Protein AF-A0A1H9Z7S7-F1 (afdb_monomer_lite)

pLDDT: mean 94.3, std 3.55, range [77.12, 97.94]

Foldseek 3Di:
DDLVVLQVVCCVVPVDHDPDQPDFCDVVVVDPPVCQVVSQVCCCVVVVHHQDPVQSDSVQVRGSVSVVVRRVVD

InterPro domains:
  IPR036736 ACP-like superfamily [G3DSA:1.10.1200.10] (2-74)

Sequence (74 aa):
MEREDIRKFIEEQTLIKIESDKELLFTSGKIGQEFFTYLIIMLEDYFGIAFPDPVLEIENFDSVEKMVKMAKSI

Structure (mmCIF, N/CA/C/O backbone):
data_AF-A0A1H9Z7S7-F1
#
_entry.id   AF-A0A1H9Z7S7-F1
#
loop_
_atom_site.group_PDB
_atom_site.id
_atom_site.type_symbol
_atom_site.label_atom_id
_atom_site.label_alt_id
_atom_site.label_comp_id
_atom_site.label_asym_id
_atom_site.label_entity_id
_atom_site.label_seq_id
_atom_site.pdbx_PDB_ins_code
_atom_site.Cartn_x
_atom_site.Cartn_y
_atom_site.Cartn_z
_atom_site.occupancy
_atom_site.B_iso_or_equiv
_atom_site.auth_seq_id
_atom_site.auth_comp_id
_atom_site.auth_asym_id
_atom_site.auth_atom_id
_atom_site.pdbx_PDB_model_num
ATOM 1 N N . MET A 1 1 ? -1.480 6.727 -12.444 1.00 77.12 1 MET A N 1
ATOM 2 C CA . MET A 1 1 ? -2.248 5.945 -11.460 1.00 77.12 1 MET A CA 1
ATOM 3 C C . MET A 1 1 ? -2.960 6.895 -10.519 1.00 77.12 1 MET A C 1
ATOM 5 O O . MET A 1 1 ? -2.303 7.748 -9.913 1.00 77.12 1 MET A O 1
ATOM 9 N N . GLU A 1 2 ? -4.283 6.786 -10.450 1.00 86.31 2 GLU A N 1
ATOM 10 C CA . GLU A 1 2 ? -5.113 7.635 -9.598 1.00 86.31 2 GLU A CA 1
ATOM 11 C C . GLU A 1 2 ? -5.375 6.981 -8.237 1.00 86.31 2 GLU A C 1
ATOM 13 O O . GLU A 1 2 ? -5.239 5.771 -8.061 1.00 86.31 2 GLU A O 1
ATOM 18 N N . ARG A 1 3 ? -5.732 7.801 -7.241 1.00 86.50 3 ARG A N 1
ATOM 19 C CA . ARG A 1 3 ? -6.015 7.329 -5.869 1.00 86.50 3 ARG A CA 1
ATOM 20 C C . ARG A 1 3 ? -7.159 6.324 -5.826 1.00 86.50 3 ARG A C 1
ATOM 22 O O . ARG A 1 3 ? -7.099 5.363 -5.068 1.00 86.50 3 ARG A O 1
ATOM 29 N N . GLU A 1 4 ? -8.179 6.555 -6.646 1.00 91.19 4 GLU A N 1
ATOM 30 C CA . GLU A 1 4 ? -9.354 5.692 -6.726 1.00 91.19 4 GLU A CA 1
ATOM 31 C C . GLU A 1 4 ? -9.000 4.288 -7.239 1.00 91.19 4 GLU A C 1
ATOM 33 O O . GLU A 1 4 ? -9.532 3.314 -6.713 1.00 91.19 4 GLU A O 1
ATOM 38 N N . ASP A 1 5 ? -8.058 4.178 -8.184 1.00 92.56 5 ASP A N 1
ATOM 39 C CA . ASP A 1 5 ? -7.625 2.893 -8.744 1.00 92.56 5 ASP A CA 1
ATOM 40 C C . ASP A 1 5 ? -6.929 2.035 -7.682 1.00 92.56 5 ASP A C 1
ATOM 42 O O . ASP A 1 5 ? -7.299 0.881 -7.475 1.00 92.56 5 ASP A O 1
ATOM 46 N N . ILE A 1 6 ? -5.959 2.613 -6.958 1.00 93.44 6 ILE A N 1
ATOM 47 C CA . ILE A 1 6 ? -5.238 1.901 -5.890 1.00 93.44 6 ILE A CA 1
ATOM 48 C C . ILE A 1 6 ? -6.187 1.515 -4.763 1.00 93.44 6 ILE A C 1
ATOM 50 O O . ILE A 1 6 ? -6.109 0.400 -4.252 1.00 93.44 6 ILE A O 1
ATOM 54 N N . ARG A 1 7 ? -7.080 2.425 -4.358 1.00 96.06 7 ARG A N 1
ATOM 55 C CA . ARG A 1 7 ? -8.030 2.138 -3.285 1.00 96.06 7 ARG A CA 1
ATOM 56 C C . ARG A 1 7 ? -8.898 0.936 -3.643 1.00 96.06 7 ARG A C 1
ATOM 58 O O . ARG A 1 7 ? -8.901 -0.027 -2.885 1.00 96.06 7 ARG A O 1
ATOM 65 N N . LYS A 1 8 ? -9.585 0.987 -4.791 1.00 95.31 8 LYS A N 1
ATOM 66 C CA . LYS A 1 8 ? -10.464 -0.101 -5.245 1.00 95.31 8 LYS A CA 1
ATOM 67 C C . LYS A 1 8 ? -9.710 -1.415 -5.335 1.00 95.31 8 LYS A C 1
ATOM 69 O O . LYS A 1 8 ? -10.180 -2.420 -4.822 1.00 95.31 8 LYS A O 1
ATOM 74 N N . PHE A 1 9 ? -8.510 -1.377 -5.903 1.00 95.00 9 PHE A N 1
ATOM 75 C CA . PHE A 1 9 ? -7.655 -2.546 -5.996 1.00 95.00 9 PHE A CA 1
ATOM 76 C C . PHE A 1 9 ? -7.375 -3.178 -4.624 1.00 95.00 9 PHE A C 1
ATOM 78 O O . PHE A 1 9 ? -7.585 -4.375 -4.445 1.00 95.00 9 PHE A O 1
ATOM 85 N N . ILE A 1 10 ? -6.952 -2.395 -3.626 1.00 94.62 10 ILE A N 1
ATOM 86 C CA . ILE A 1 10 ? -6.678 -2.938 -2.286 1.00 94.62 10 ILE A CA 1
ATOM 87 C C . ILE A 1 10 ? -7.957 -3.484 -1.652 1.00 94.62 10 ILE A C 1
ATOM 89 O O . ILE A 1 10 ? -7.924 -4.573 -1.079 1.00 94.62 10 ILE A O 1
ATOM 93 N N . GLU A 1 11 ? -9.072 -2.756 -1.746 1.00 95.81 11 GLU A N 1
ATOM 94 C CA . GLU A 1 11 ? -10.363 -3.203 -1.211 1.00 95.81 11 GLU A CA 1
ATOM 95 C C . GLU A 1 11 ? -10.799 -4.538 -1.839 1.00 95.81 11 GLU A C 1
ATOM 97 O O . GLU A 1 11 ? -11.242 -5.439 -1.127 1.00 95.81 11 GLU A O 1
ATOM 102 N N . GLU A 1 12 ? -10.600 -4.714 -3.146 1.00 94.69 12 GLU A N 1
ATOM 103 C CA . GLU A 1 12 ? -10.905 -5.953 -3.868 1.00 94.69 12 GLU A CA 1
ATOM 104 C C . GLU A 1 12 ? -9.983 -7.114 -3.469 1.00 94.69 12 GLU A C 1
ATOM 106 O O . GLU A 1 12 ? -10.463 -8.231 -3.271 1.00 94.69 12 GLU A O 1
ATOM 111 N N . GLN A 1 13 ? -8.677 -6.871 -3.309 1.00 92.94 13 GLN A N 1
ATOM 112 C CA . GLN A 1 13 ? -7.708 -7.926 -2.977 1.00 92.94 13 GLN A CA 1
ATOM 113 C C . GLN A 1 13 ? -7.742 -8.354 -1.506 1.00 92.94 13 GLN A C 1
ATOM 115 O O . GLN A 1 13 ? -7.378 -9.483 -1.179 1.00 92.94 13 GLN A O 1
ATOM 120 N N . THR A 1 14 ? -8.151 -7.462 -0.605 1.00 91.94 14 THR A N 1
ATOM 121 C CA . THR A 1 14 ? -8.104 -7.707 0.849 1.00 91.94 14 THR A CA 1
ATOM 122 C C . THR A 1 14 ? -9.479 -7.857 1.488 1.00 91.94 14 THR A C 1
ATOM 124 O O . THR A 1 14 ? -9.568 -8.261 2.646 1.00 91.94 14 THR A O 1
ATOM 127 N N . LEU A 1 15 ? -10.554 -7.552 0.750 1.00 92.31 15 LEU A N 1
ATOM 128 C CA . LEU A 1 15 ? -11.937 -7.525 1.239 1.00 92.31 15 LEU A CA 1
ATOM 129 C C . LEU A 1 15 ? -12.148 -6.571 2.429 1.00 92.31 15 LEU A C 1
ATOM 131 O O . LEU A 1 15 ? -13.121 -6.704 3.176 1.00 92.31 15 LEU A O 1
ATOM 135 N N . ILE A 1 16 ? -11.251 -5.599 2.612 1.00 93.44 16 ILE A N 1
ATOM 136 C CA . ILE A 1 16 ? -11.405 -4.520 3.590 1.00 93.44 16 ILE A CA 1
ATOM 137 C C . ILE A 1 16 ? -12.038 -3.308 2.914 1.00 93.44 16 ILE A C 1
ATOM 139 O O . ILE A 1 16 ? -11.890 -3.100 1.717 1.00 93.44 16 ILE A O 1
ATOM 143 N N . LYS A 1 17 ? -12.675 -2.450 3.707 1.00 95.19 17 LYS A N 1
ATOM 144 C CA . LYS A 1 17 ? -13.126 -1.132 3.254 1.00 95.19 17 LYS A CA 1
ATOM 145 C C . LYS A 1 17 ? -12.146 -0.054 3.702 1.00 95.19 17 LYS A C 1
ATOM 147 O O . LYS A 1 17 ? -11.838 -0.002 4.891 1.00 95.19 17 LYS A O 1
ATOM 152 N N . ILE A 1 18 ? -11.695 0.815 2.804 1.00 96.00 18 ILE A N 1
ATOM 153 C CA . ILE A 1 18 ? -10.799 1.948 3.067 1.00 96.00 18 ILE A CA 1
ATOM 154 C C . ILE A 1 18 ? -11.641 3.229 3.151 1.00 96.00 18 ILE A C 1
ATOM 156 O O . ILE A 1 18 ? -12.175 3.743 2.166 1.00 96.00 18 ILE A O 1
ATOM 160 N N . GLU A 1 19 ? -11.753 3.768 4.359 1.00 94.75 19 GLU A N 1
ATOM 161 C CA . GLU A 1 19 ? -12.510 4.979 4.666 1.00 94.75 19 GLU A CA 1
ATOM 162 C C . GLU A 1 19 ? -11.754 6.250 4.238 1.00 94.75 19 GLU A C 1
ATOM 164 O O . GLU A 1 19 ? -12.376 7.260 3.901 1.00 94.75 19 GLU A O 1
ATOM 169 N N . SER A 1 20 ? -10.415 6.231 4.222 1.00 96.44 20 SER A N 1
ATOM 170 C CA . SER A 1 20 ? -9.591 7.410 3.913 1.00 96.44 20 SER A CA 1
ATOM 171 C C . SER A 1 20 ? -8.258 7.047 3.263 1.00 96.44 20 SER A C 1
ATOM 173 O O . SER A 1 20 ? -7.560 6.164 3.739 1.00 96.44 20 SER A O 1
ATOM 175 N N . ASP A 1 21 ? -7.813 7.815 2.260 1.00 96.25 21 ASP A N 1
ATOM 176 C CA . ASP A 1 21 ? -6.503 7.590 1.612 1.00 96.25 21 ASP A CA 1
ATOM 177 C C . ASP A 1 21 ? -5.302 7.772 2.562 1.00 96.25 21 ASP A C 1
ATOM 179 O O . ASP A 1 21 ? -4.173 7.391 2.240 1.00 96.25 21 ASP A O 1
ATOM 183 N N . LYS A 1 22 ? -5.538 8.397 3.720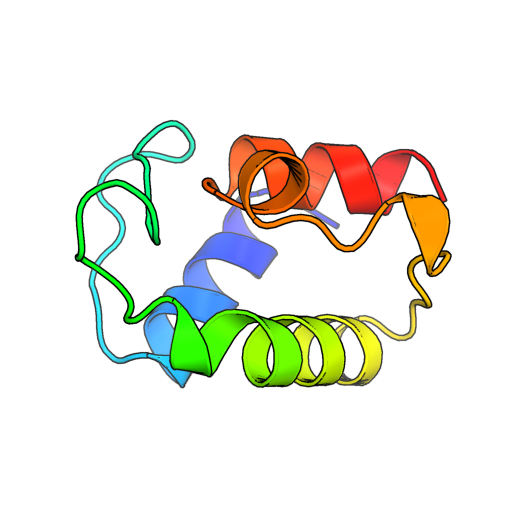 1.00 97.06 22 LYS A N 1
ATOM 184 C CA . LYS A 1 22 ? -4.536 8.677 4.755 1.00 97.06 22 LYS A CA 1
ATOM 185 C C . LYS A 1 22 ? -4.549 7.680 5.902 1.00 97.06 22 LYS A C 1
ATOM 187 O O . LYS A 1 22 ? -3.706 7.792 6.788 1.00 97.06 22 LYS A O 1
ATOM 192 N N . GLU A 1 23 ? -5.529 6.782 5.950 1.00 96.81 23 GLU A N 1
ATOM 193 C CA . GLU A 1 23 ? -5.557 5.797 7.020 1.00 96.81 23 GLU A CA 1
ATOM 194 C C . GLU A 1 23 ? -4.364 4.849 6.893 1.00 96.81 23 GLU A C 1
ATOM 196 O O . GLU A 1 23 ? -3.947 4.510 5.786 1.00 96.81 23 GLU A O 1
ATOM 201 N N . LEU A 1 24 ? -3.812 4.453 8.036 1.00 97.31 24 LEU A N 1
ATOM 202 C CA . LEU A 1 24 ? -2.749 3.460 8.078 1.00 97.31 24 LEU A CA 1
ATOM 203 C C . LEU A 1 24 ? -3.384 2.085 7.889 1.00 97.31 24 LEU A C 1
ATOM 205 O O . LEU A 1 24 ? -4.379 1.786 8.551 1.00 97.31 24 LEU A O 1
ATOM 209 N N . LEU A 1 25 ? -2.837 1.259 7.008 1.00 97.00 25 LEU A N 1
ATOM 210 C CA . LEU A 1 25 ? -3.394 -0.044 6.655 1.00 97.00 25 LEU A CA 1
ATOM 211 C C . LEU A 1 25 ? -2.675 -1.168 7.400 1.00 97.00 25 LEU A C 1
ATOM 213 O O . LEU A 1 25 ? -3.326 -2.016 8.002 1.00 97.00 25 LEU A O 1
ATOM 217 N N . PHE A 1 26 ? -1.347 -1.145 7.429 1.00 97.12 26 PHE A N 1
ATOM 218 C CA . PHE A 1 26 ? -0.522 -2.152 8.091 1.00 97.12 26 PHE A CA 1
ATOM 219 C C . PHE A 1 26 ? -0.242 -1.785 9.545 1.00 97.12 26 PHE A C 1
ATOM 221 O O . PHE A 1 26 ? -0.436 -2.605 10.441 1.00 97.12 26 PHE A O 1
ATOM 228 N N . THR A 1 27 ? 0.159 -0.538 9.818 1.00 95.56 27 THR A N 1
ATOM 229 C CA . THR A 1 27 ? 0.489 -0.108 11.193 1.00 95.56 27 THR A CA 1
ATOM 230 C C . THR A 1 27 ? -0.735 -0.133 12.110 1.00 95.56 27 THR A C 1
ATOM 232 O O . THR A 1 27 ? -0.610 -0.358 13.312 1.00 95.56 27 THR A O 1
ATOM 235 N N . SER A 1 28 ? -1.935 0.066 11.557 1.00 95.00 28 SER A N 1
ATOM 236 C CA . SER A 1 28 ? -3.191 -0.045 12.310 1.00 95.00 28 SER A CA 1
ATOM 237 C C . SER A 1 28 ? -3.646 -1.491 12.544 1.00 95.00 28 SER A C 1
ATOM 239 O O . SER A 1 28 ? -4.583 -1.708 13.311 1.00 95.00 28 SER A O 1
ATOM 241 N N . GLY A 1 29 ? -3.023 -2.471 11.878 1.00 94.75 29 GLY A N 1
ATOM 242 C CA . GLY A 1 29 ? -3.433 -3.877 11.890 1.00 94.75 29 GLY A CA 1
ATOM 243 C C . GLY A 1 29 ? -4.650 -4.194 11.015 1.00 94.75 29 GLY A C 1
ATOM 244 O O . GLY A 1 29 ? -5.190 -5.293 11.111 1.00 94.75 29 GLY A O 1
ATOM 245 N N . LYS A 1 30 ? -5.104 -3.256 10.172 1.00 95.00 30 LYS A N 1
ATOM 246 C CA . LYS A 1 30 ? -6.223 -3.474 9.240 1.00 95.00 30 LYS A CA 1
ATOM 247 C C . LYS A 1 30 ? -5.871 -4.476 8.135 1.00 95.00 30 LYS A C 1
ATOM 249 O O . LYS A 1 30 ? -6.738 -5.218 7.682 1.00 95.00 30 LYS A O 1
ATOM 254 N N . ILE A 1 31 ? -4.600 -4.508 7.746 1.00 95.50 31 ILE A N 1
ATOM 255 C CA . ILE A 1 31 ? -3.955 -5.532 6.926 1.00 95.50 31 ILE A CA 1
ATOM 256 C C . ILE A 1 31 ? -2.775 -6.085 7.737 1.00 95.50 31 ILE A C 1
ATOM 258 O O . ILE A 1 31 ? -2.028 -5.319 8.346 1.00 95.50 31 ILE A O 1
ATOM 262 N N . GLY A 1 32 ? -2.595 -7.407 7.747 1.00 95.69 32 GLY A N 1
ATOM 263 C CA . GLY A 1 32 ? -1.432 -8.040 8.377 1.00 95.69 32 GLY A CA 1
ATOM 264 C C . GLY A 1 32 ? -0.126 -7.621 7.696 1.00 95.69 32 GLY A C 1
ATOM 265 O O . GLY A 1 32 ? -0.057 -7.544 6.468 1.00 95.69 32 GLY A O 1
ATOM 266 N N . GLN A 1 33 ? 0.923 -7.346 8.473 1.00 95.62 33 GLN A N 1
ATOM 267 C CA . GLN A 1 33 ? 2.224 -6.927 7.928 1.00 95.62 33 GLN A CA 1
ATOM 268 C C . GLN A 1 33 ? 2.852 -8.008 7.038 1.00 95.62 33 GLN A C 1
ATOM 270 O O . GLN A 1 33 ? 3.538 -7.697 6.069 1.00 95.62 33 GLN A O 1
ATOM 275 N N . GLU A 1 34 ? 2.554 -9.277 7.307 1.00 94.69 34 GLU A N 1
ATOM 276 C CA . GLU A 1 34 ? 2.945 -10.431 6.498 1.00 94.69 34 GLU A CA 1
ATOM 277 C C . GLU A 1 34 ? 2.410 -10.383 5.058 1.00 94.69 34 GLU A C 1
ATOM 279 O O . GLU A 1 34 ? 2.973 -11.017 4.168 1.00 94.69 34 GLU A O 1
ATOM 284 N N . PHE A 1 35 ? 1.353 -9.606 4.803 1.00 95.25 35 PHE A N 1
ATOM 285 C CA . PHE A 1 35 ? 0.778 -9.421 3.471 1.00 95.25 35 PHE A CA 1
ATOM 286 C C . PHE A 1 35 ? 1.542 -8.394 2.626 1.00 95.25 35 PHE A C 1
ATOM 288 O O . PHE A 1 35 ? 1.318 -8.305 1.421 1.00 95.25 35 PHE A O 1
ATOM 295 N N . PHE A 1 36 ? 2.441 -7.614 3.232 1.00 96.44 36 PHE A N 1
ATOM 296 C CA . PHE A 1 36 ? 3.098 -6.481 2.581 1.00 96.44 36 PHE A CA 1
ATOM 297 C C . PHE A 1 36 ? 3.783 -6.868 1.266 1.00 96.44 36 PHE A C 1
ATOM 299 O O . PHE A 1 36 ? 3.468 -6.304 0.222 1.00 96.44 36 PHE A O 1
ATOM 306 N N . THR A 1 37 ? 4.655 -7.879 1.285 1.00 95.50 37 THR A N 1
ATOM 307 C CA . THR A 1 37 ? 5.369 -8.332 0.081 1.00 95.50 37 THR A CA 1
ATOM 308 C C . THR A 1 37 ? 4.413 -8.802 -1.012 1.00 95.50 37 THR A C 1
ATOM 310 O O . THR A 1 37 ? 4.625 -8.508 -2.184 1.00 95.50 37 THR A O 1
ATOM 313 N N . TYR A 1 38 ? 3.338 -9.498 -0.638 1.00 95.94 38 TYR A N 1
ATOM 314 C CA . TYR A 1 38 ? 2.341 -9.953 -1.600 1.00 95.94 38 TYR A CA 1
ATOM 315 C C . TYR A 1 38 ? 1.597 -8.768 -2.228 1.00 95.94 38 TYR A C 1
ATOM 317 O O . TYR A 1 38 ? 1.433 -8.733 -3.443 1.00 95.94 38 TYR A O 1
ATOM 325 N N . LEU A 1 39 ? 1.233 -7.750 -1.439 1.00 95.44 39 LEU A N 1
ATOM 326 C CA . LEU A 1 39 ? 0.631 -6.525 -1.964 1.00 95.44 39 LEU A CA 1
ATOM 327 C C . LEU A 1 39 ? 1.538 -5.816 -2.973 1.00 95.44 39 LEU A C 1
ATOM 329 O O . LEU A 1 39 ? 1.042 -5.392 -4.013 1.00 95.44 39 LEU A O 1
ATOM 333 N N . ILE A 1 40 ? 2.838 -5.695 -2.685 1.00 96.69 40 ILE A N 1
ATOM 334 C CA . ILE A 1 40 ? 3.798 -5.078 -3.612 1.00 96.69 40 ILE A CA 1
ATOM 335 C C . ILE A 1 40 ? 3.794 -5.813 -4.951 1.00 96.69 40 ILE A C 1
ATOM 337 O O . ILE A 1 40 ? 3.575 -5.176 -5.977 1.00 96.69 40 ILE A O 1
ATOM 341 N N . ILE A 1 41 ? 3.924 -7.142 -4.932 1.00 96.12 41 ILE A N 1
ATOM 342 C CA . ILE A 1 41 ? 3.910 -7.965 -6.150 1.00 96.12 41 ILE A CA 1
ATOM 343 C C . ILE A 1 41 ? 2.616 -7.746 -6.941 1.00 96.12 41 ILE A C 1
ATOM 345 O O . ILE A 1 41 ? 2.656 -7.570 -8.156 1.00 96.12 41 ILE A O 1
ATOM 349 N N . MET A 1 42 ? 1.461 -7.729 -6.269 1.00 95.62 42 MET A N 1
ATOM 350 C CA . MET A 1 42 ? 0.193 -7.523 -6.967 1.00 95.62 42 MET A CA 1
ATOM 351 C C . MET A 1 42 ? 0.066 -6.106 -7.548 1.00 95.62 42 MET A C 1
ATOM 353 O O . MET A 1 42 ? -0.508 -5.946 -8.620 1.00 95.62 42 MET A O 1
ATOM 357 N N . LEU A 1 43 ? 0.574 -5.073 -6.864 1.00 95.19 43 LEU A N 1
ATOM 358 C CA . LEU A 1 43 ? 0.585 -3.701 -7.386 1.00 95.19 43 LEU A CA 1
ATOM 359 C C . LEU A 1 43 ? 1.475 -3.590 -8.630 1.00 95.19 43 LEU A C 1
ATOM 361 O O . LEU A 1 43 ? 1.083 -2.962 -9.612 1.00 95.19 43 LEU A O 1
ATOM 365 N N . GLU A 1 44 ? 2.659 -4.195 -8.593 1.00 95.69 44 GLU A N 1
ATOM 366 C CA . GLU A 1 44 ? 3.592 -4.229 -9.721 1.00 95.69 44 GLU A CA 1
ATOM 367 C C . GLU A 1 44 ? 2.983 -4.922 -10.940 1.00 95.69 44 GLU A C 1
ATOM 369 O O . GLU A 1 44 ? 2.984 -4.349 -12.032 1.00 95.69 44 GLU A O 1
ATOM 374 N N . ASP A 1 45 ? 2.391 -6.103 -10.740 1.00 96.12 45 ASP A N 1
ATOM 375 C CA . ASP A 1 45 ? 1.744 -6.882 -11.799 1.00 96.12 45 ASP A CA 1
ATOM 376 C C . ASP A 1 45 ? 0.526 -6.151 -12.384 1.00 96.12 45 ASP A C 1
ATOM 378 O O . ASP A 1 45 ? 0.417 -5.980 -13.599 1.00 96.12 45 ASP A O 1
ATOM 382 N N . TYR A 1 46 ? -0.361 -5.635 -11.527 1.00 94.50 46 TYR A N 1
ATOM 383 C CA . TYR A 1 46 ? -1.602 -4.996 -11.967 1.00 94.50 46 TYR A CA 1
ATOM 384 C C . TYR A 1 46 ? -1.362 -3.676 -12.712 1.00 94.50 46 TYR A C 1
ATOM 386 O O . TYR A 1 46 ? -2.050 -3.377 -13.689 1.00 94.50 46 TYR A O 1
ATOM 394 N N . PHE A 1 47 ? -0.392 -2.874 -12.264 1.00 92.62 47 PHE A N 1
ATOM 395 C CA . PHE A 1 47 ? -0.118 -1.557 -12.848 1.00 92.62 47 PHE A CA 1
ATOM 396 C C . PHE A 1 47 ? 1.051 -1.546 -13.841 1.00 92.62 47 PHE A C 1
ATOM 398 O O . PHE A 1 47 ? 1.292 -0.512 -14.467 1.00 92.62 47 PHE A O 1
ATOM 405 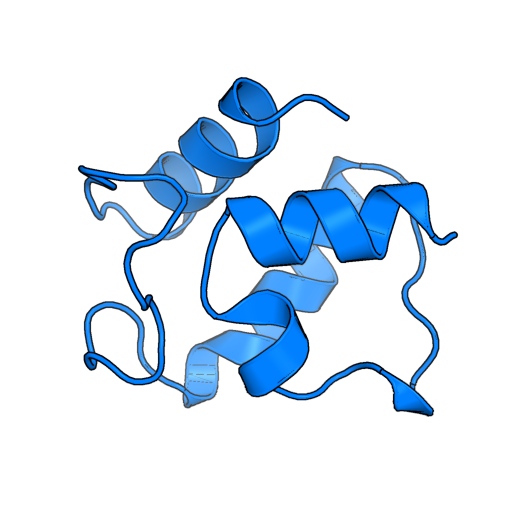N N . GLY A 1 48 ? 1.758 -2.666 -14.017 1.00 94.25 48 GLY A N 1
ATOM 406 C CA . GLY A 1 48 ? 2.905 -2.774 -14.921 1.00 94.25 48 GLY A CA 1
ATOM 407 C C . GLY A 1 48 ? 4.089 -1.902 -14.496 1.00 94.25 48 GLY A C 1
ATOM 408 O O . GLY A 1 48 ? 4.754 -1.310 -15.349 1.00 94.25 48 GLY A O 1
ATOM 409 N N . ILE A 1 49 ? 4.323 -1.783 -13.188 1.00 93.69 49 ILE A N 1
ATOM 410 C CA . ILE A 1 49 ? 5.408 -0.986 -12.593 1.00 93.69 49 ILE A CA 1
ATOM 411 C C . ILE A 1 49 ? 6.367 -1.879 -11.805 1.00 93.69 49 ILE A C 1
ATOM 413 O O . ILE A 1 49 ? 6.043 -3.019 -11.504 1.00 93.69 49 ILE A O 1
ATOM 417 N N . ALA A 1 50 ? 7.539 -1.348 -11.459 1.00 95.31 50 ALA A N 1
ATOM 418 C CA . ALA A 1 50 ? 8.489 -2.010 -10.572 1.00 95.31 50 ALA A CA 1
ATOM 419 C C . ALA A 1 50 ? 9.011 -1.006 -9.542 1.00 95.31 50 ALA A C 1
ATOM 421 O O . ALA A 1 50 ? 9.571 0.034 -9.906 1.00 95.31 50 ALA A O 1
ATOM 422 N N . PHE A 1 51 ? 8.817 -1.301 -8.262 1.00 95.38 51 PHE A N 1
ATOM 423 C CA . PHE A 1 51 ? 9.331 -0.505 -7.159 1.00 95.38 51 PHE A CA 1
ATOM 424 C C . PHE A 1 51 ? 10.785 -0.913 -6.867 1.00 95.38 51 PHE A C 1
ATOM 426 O O . PHE A 1 51 ? 11.083 -2.097 -6.747 1.00 95.38 51 PHE A O 1
ATOM 433 N N . PRO A 1 52 ? 11.720 0.041 -6.719 1.00 93.31 52 PRO A N 1
ATOM 434 C CA . PRO A 1 52 ? 13.089 -0.288 -6.327 1.00 93.31 52 PRO A CA 1
ATOM 435 C C . PRO A 1 52 ? 13.163 -0.928 -4.929 1.00 93.31 52 PRO A C 1
ATOM 437 O O . PRO A 1 52 ? 12.597 -0.383 -3.983 1.00 93.31 52 PRO A O 1
ATOM 440 N N . ASP A 1 53 ? 13.955 -1.990 -4.750 1.00 91.00 53 ASP A N 1
ATOM 441 C CA . ASP A 1 53 ? 14.140 -2.660 -3.446 1.00 91.00 53 ASP A CA 1
ATOM 442 C C . ASP A 1 53 ? 14.378 -1.714 -2.250 1.00 91.00 53 ASP A C 1
ATOM 444 O O . ASP A 1 53 ? 13.768 -1.931 -1.201 1.00 91.00 53 ASP A O 1
ATOM 448 N N . PRO A 1 54 ? 15.190 -0.634 -2.357 1.00 92.44 54 PRO A N 1
ATOM 449 C CA . PRO A 1 54 ? 15.458 0.250 -1.221 1.00 92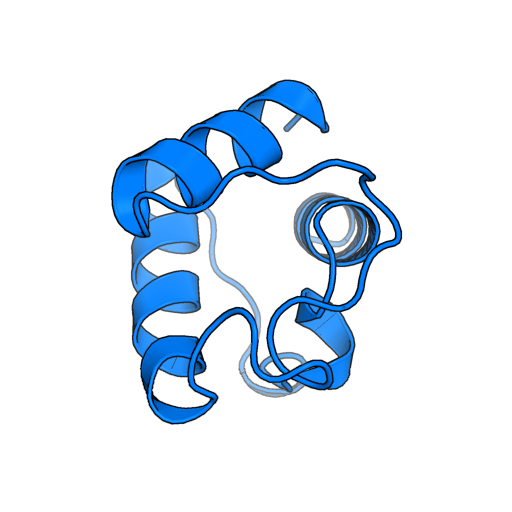.44 54 PRO A CA 1
ATOM 450 C C . PRO A 1 54 ? 14.234 0.994 -0.686 1.00 92.44 54 PRO A C 1
ATOM 452 O O . PRO A 1 54 ? 14.320 1.597 0.379 1.00 92.44 54 PRO A O 1
ATOM 455 N N . VAL A 1 55 ? 13.130 1.027 -1.437 1.00 92.88 55 VAL A N 1
ATOM 456 C CA . VAL A 1 55 ? 11.914 1.725 -1.018 1.00 92.88 55 VAL A CA 1
ATOM 457 C C . VAL A 1 55 ? 10.840 0.792 -0.466 1.00 92.88 55 VAL A C 1
ATOM 459 O O . VAL A 1 55 ? 9.838 1.293 0.046 1.00 92.88 55 VAL A O 1
ATOM 462 N N . LEU A 1 56 ? 11.037 -0.530 -0.547 1.00 95.25 56 LEU A N 1
ATOM 463 C CA . LEU A 1 56 ? 10.090 -1.570 -0.131 1.00 95.25 56 LEU A CA 1
ATOM 464 C C . LEU A 1 56 ? 10.025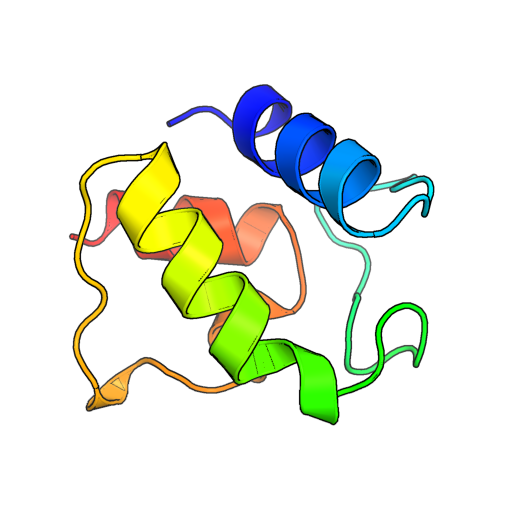 -1.723 1.395 1.00 95.25 56 LEU A C 1
ATOM 466 O O . LEU A 1 56 ? 10.367 -2.757 1.963 1.00 95.25 56 LEU A O 1
ATOM 470 N N . GLU A 1 57 ? 9.537 -0.680 2.054 1.00 96.38 57 GLU A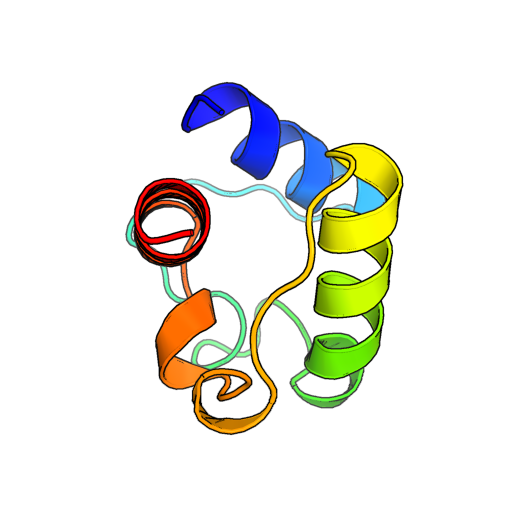 N 1
ATOM 471 C CA . GLU A 1 57 ? 9.303 -0.622 3.496 1.00 96.38 57 GLU A CA 1
ATOM 472 C C . GLU A 1 57 ? 7.833 -0.282 3.757 1.00 96.38 57 GLU A C 1
ATOM 474 O O . GLU A 1 57 ? 7.250 0.542 3.045 1.00 96.38 57 GLU A O 1
ATOM 479 N N . ILE A 1 58 ? 7.217 -0.890 4.775 1.00 96.62 58 ILE A N 1
ATOM 480 C CA . ILE A 1 58 ? 5.787 -0.713 5.086 1.00 96.62 58 ILE A CA 1
ATOM 481 C C . ILE A 1 58 ? 5.437 0.771 5.215 1.00 96.62 58 ILE A C 1
ATOM 483 O O . ILE A 1 58 ? 4.417 1.228 4.702 1.00 96.62 58 ILE A O 1
ATOM 487 N N . GLU A 1 59 ? 6.312 1.554 5.832 1.00 96.00 59 GLU A N 1
ATOM 488 C CA . GLU A 1 59 ? 6.156 2.982 6.078 1.00 96.00 59 GLU A CA 1
ATOM 489 C C . GLU A 1 59 ? 5.940 3.778 4.788 1.00 96.00 59 GLU A C 1
ATOM 491 O O . GLU A 1 59 ? 5.258 4.807 4.825 1.00 96.00 59 GLU A O 1
ATOM 496 N N . ASN A 1 60 ? 6.461 3.298 3.657 1.00 96.75 60 ASN A N 1
ATOM 497 C CA . ASN A 1 60 ? 6.324 3.916 2.340 1.00 96.75 60 ASN A CA 1
ATOM 498 C C . ASN A 1 60 ? 5.035 3.513 1.610 1.00 96.75 60 ASN A C 1
ATOM 500 O O . ASN A 1 60 ? 4.650 4.172 0.646 1.00 96.75 60 ASN A O 1
ATOM 504 N N . PHE A 1 61 ? 4.333 2.484 2.083 1.00 97.38 61 PHE A N 1
ATOM 505 C CA . PHE A 1 61 ? 3.115 1.947 1.466 1.00 97.38 61 PHE A CA 1
ATOM 506 C C . PHE A 1 61 ? 1.943 1.844 2.450 1.00 97.38 61 PHE A C 1
ATOM 508 O O . PHE A 1 61 ? 0.905 1.294 2.116 1.00 97.38 61 PHE A O 1
ATOM 515 N N . ASP A 1 62 ? 2.057 2.400 3.655 1.00 97.62 62 ASP A N 1
ATOM 516 C CA . ASP A 1 62 ? 1.066 2.199 4.720 1.00 97.62 62 ASP A CA 1
ATOM 517 C C . ASP A 1 62 ? -0.297 2.863 4.471 1.00 97.62 62 ASP A C 1
ATOM 519 O O . ASP A 1 62 ? -1.222 2.694 5.251 1.00 97.62 62 ASP A O 1
ATOM 523 N N . SER A 1 63 ? -0.445 3.645 3.405 1.00 97.94 63 SER A N 1
ATOM 524 C CA . SER A 1 63 ? -1.724 4.240 3.028 1.00 97.94 63 SER A CA 1
ATOM 525 C C . SER A 1 63 ? -1.831 4.382 1.516 1.00 97.94 63 SER A C 1
ATOM 527 O O . SER A 1 63 ? -0.816 4.494 0.825 1.00 97.94 63 SER A O 1
ATOM 529 N N . VAL A 1 64 ? -3.058 4.461 0.994 1.00 97.19 64 VAL A N 1
ATOM 530 C CA . VAL A 1 64 ? -3.311 4.691 -0.442 1.00 97.19 64 VAL A CA 1
ATOM 531 C C . VAL A 1 64 ? -2.574 5.937 -0.938 1.00 97.19 64 VAL A C 1
ATOM 533 O O . VAL A 1 64 ? -1.946 5.911 -1.994 1.00 97.19 64 VAL A O 1
ATOM 536 N N . GLU A 1 65 ? -2.593 7.027 -0.165 1.00 97.31 65 GLU A N 1
ATOM 537 C CA . GLU A 1 65 ? -1.878 8.261 -0.507 1.00 97.31 65 GLU A CA 1
ATOM 538 C C . GLU A 1 65 ? -0.376 8.018 -0.706 1.00 97.31 65 GLU A C 1
ATOM 540 O O . GLU A 1 65 ? 0.205 8.518 -1.675 1.00 97.31 65 GLU A O 1
ATOM 545 N N . LYS A 1 66 ? 0.246 7.239 0.185 1.00 97.12 66 LYS A N 1
ATOM 546 C CA . LYS A 1 66 ? 1.666 6.902 0.091 1.00 97.12 66 LYS A CA 1
ATOM 547 C C . LYS A 1 66 ? 1.944 6.005 -1.111 1.00 97.12 66 LYS A C 1
ATOM 549 O O . LYS A 1 66 ? 2.828 6.336 -1.891 1.00 97.12 66 LYS A O 1
ATOM 554 N N . MET A 1 67 ? 1.135 4.971 -1.343 1.00 96.06 67 MET A N 1
ATOM 555 C CA . MET A 1 67 ? 1.284 4.091 -2.512 1.00 96.06 67 MET A CA 1
ATOM 556 C C . MET A 1 67 ? 1.204 4.866 -3.835 1.00 96.06 67 MET A C 1
ATOM 558 O O . MET A 1 67 ? 2.055 4.698 -4.708 1.00 96.06 67 MET A O 1
ATOM 562 N N . VAL A 1 68 ? 0.241 5.789 -3.969 1.00 95.31 68 VAL A N 1
ATOM 563 C CA . VAL A 1 68 ? 0.148 6.672 -5.147 1.00 95.31 68 VAL A CA 1
ATOM 564 C C . VAL A 1 68 ? 1.407 7.517 -5.297 1.00 95.31 68 VAL A C 1
ATOM 566 O O . VAL A 1 68 ? 1.891 7.711 -6.411 1.00 95.31 68 VAL A O 1
ATOM 569 N N . LYS A 1 69 ? 1.935 8.049 -4.191 1.00 95.00 69 LYS A N 1
ATOM 570 C CA . LYS A 1 69 ? 3.161 8.847 -4.211 1.00 95.00 69 LYS A CA 1
ATOM 571 C C . LYS A 1 69 ? 4.356 8.013 -4.677 1.00 95.00 69 LYS A C 1
ATOM 573 O O . LYS A 1 69 ? 5.094 8.500 -5.528 1.00 95.00 69 LYS A O 1
ATOM 578 N N . MET A 1 70 ? 4.506 6.783 -4.181 1.00 94.50 70 MET A N 1
ATOM 579 C CA . MET A 1 70 ? 5.585 5.879 -4.596 1.00 94.50 70 MET A CA 1
ATOM 580 C C . MET A 1 70 ? 5.503 5.596 -6.090 1.00 94.50 70 MET A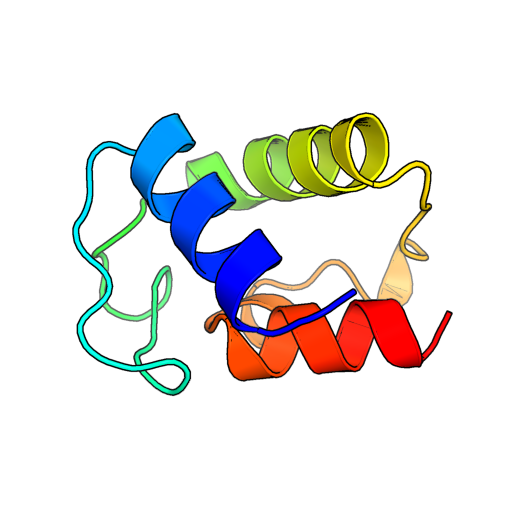 C 1
ATOM 582 O O . MET A 1 70 ? 6.475 5.789 -6.811 1.00 94.50 70 MET A O 1
ATOM 586 N N . ALA A 1 71 ? 4.320 5.263 -6.590 1.00 91.00 71 ALA A N 1
ATOM 587 C CA . ALA A 1 71 ? 4.158 4.959 -8.002 1.00 91.00 71 ALA A CA 1
ATOM 588 C C . ALA A 1 71 ? 4.316 6.159 -8.944 1.00 91.00 71 ALA A C 1
ATOM 590 O O . ALA A 1 71 ? 4.595 5.974 -10.119 1.00 91.00 71 ALA A O 1
ATOM 591 N N . LYS A 1 72 ? 4.120 7.388 -8.454 1.00 90.44 72 LYS A N 1
ATOM 592 C CA . LYS A 1 72 ? 4.405 8.617 -9.214 1.00 90.44 72 LYS A CA 1
ATOM 593 C C . LYS A 1 72 ? 5.878 9.029 -9.162 1.00 90.44 72 LYS A C 1
ATOM 595 O O . LYS A 1 72 ? 6.264 9.946 -9.879 1.00 90.44 72 LYS A O 1
ATOM 600 N N . SER A 1 73 ? 6.658 8.433 -8.263 1.00 85.69 73 SER A N 1
ATOM 601 C CA . SER A 1 73 ? 8.093 8.702 -8.120 1.00 85.69 73 SER A CA 1
ATOM 602 C C . SER A 1 73 ? 8.980 7.763 -8.940 1.00 85.69 73 SER A C 1
ATOM 604 O O . SER A 1 73 ? 10.198 7.937 -8.931 1.00 85.69 73 SER A O 1
ATOM 606 N N . ILE A 1 74 ? 8.361 6.803 -9.629 1.00 80.56 74 ILE A N 1
ATOM 607 C CA . ILE A 1 74 ? 8.974 5.881 -10.589 1.00 80.56 74 ILE A CA 1
ATOM 608 C C . ILE A 1 74 ? 8.679 6.406 -11.993 1.00 80.56 74 ILE A C 1
ATOM 610 O O . ILE A 1 74 ? 9.616 6.407 -12.820 1.00 80.56 74 ILE A O 1
#

Organism: NCBI:txid29364

Radius of gyration: 10.99 Å; chains: 1; bounding box: 29×19×27 Å

Secondary structure (DSSP, 8-state):
--HHHHHHHHHHHH----S-TTS-STTTTSS-GGGHHHHHHHHHHHHT----GGG--HHHHSSHHHHHHHHH--